Protein AF-A0A2G2WVR3-F1 (afdb_monomer)

Nearest PDB structures (foldseek):
  1tnr-assembly1_A  TM=3.325E-01  e=3.637E-01  Homo sapiens

Solvent-accessible surface area (backbone atoms only — not comparable to full-atom values): 8051 Å² total; per-residue (Å²): 127,91,58,86,45,83,46,75,37,44,56,50,82,44,77,52,61,86,68,66,66,56,95,50,53,52,30,40,41,38,37,34,33,30,78,47,23,47,42,71,78,52,97,81,64,92,65,66,93,71,49,28,70,44,37,44,38,39,37,39,35,44,68,67,90,65,95,61,81,57,65,54,73,50,76,43,85,46,72,40,82,43,76,54,68,40,86,37,80,48,75,48,78,46,54,46,69,74,52,39,66,76,66,71,52,85,84,61,74,67,56,53,42,38,38,37,37,42,33,40,56,98,46,59,23,61,30,41,27,74,44,80,40,45,72,91,110

pLDDT: mean 77.46, std 15.16, range [39.31, 92.88]

InterPro domains:
  IPR045344 C-JID domain [PF20160] (2-137)

Structure (mmCIF, N/CA/C/O backbone):
data_AF-A0A2G2WVR3-F1
#
_entry.id   AF-A0A2G2WVR3-F1
#
loop_
_atom_site.group_PDB
_atom_site.id
_atom_site.type_symbol
_atom_site.label_atom_id
_atom_site.label_alt_id
_atom_site.label_comp_id
_atom_site.label_asym_id
_atom_site.label_entity_id
_atom_site.label_seq_id
_atom_site.pdbx_PDB_ins_code
_atom_site.Cartn_x
_atom_site.Cartn_y
_atom_site.Cartn_z
_atom_site.occupancy
_atom_site.B_iso_or_equiv
_atom_site.auth_seq_id
_atom_site.auth_comp_id
_ato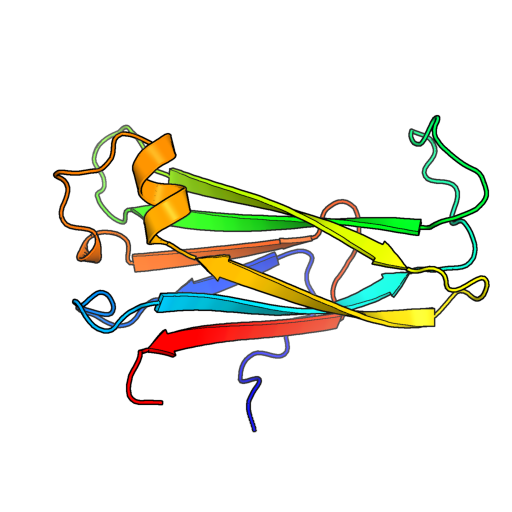m_site.auth_asym_id
_atom_site.auth_atom_id
_atom_site.pdbx_PDB_model_num
ATOM 1 N N . MET A 1 1 ? -14.410 -0.906 -9.843 1.00 39.31 1 MET A N 1
ATOM 2 C CA . MET A 1 1 ? -12.988 -0.593 -10.117 1.00 39.31 1 MET A CA 1
ATOM 3 C C . MET A 1 1 ? -12.240 -0.639 -8.789 1.00 39.31 1 MET A C 1
ATOM 5 O O . MET A 1 1 ? -12.647 0.068 -7.877 1.00 39.31 1 MET A O 1
ATOM 9 N N . TRP A 1 2 ? -11.248 -1.529 -8.649 1.00 52.91 2 TRP A N 1
ATOM 10 C CA . TRP A 1 2 ? -10.578 -1.852 -7.370 1.00 52.91 2 TRP A CA 1
ATOM 11 C C . TRP A 1 2 ? -9.649 -0.731 -6.858 1.00 52.91 2 TRP A C 1
ATOM 13 O O . TRP A 1 2 ? -9.424 -0.611 -5.660 1.00 52.91 2 TRP A O 1
ATOM 23 N N . PHE A 1 3 ? -9.182 0.159 -7.742 1.00 55.75 3 PHE A N 1
ATOM 24 C CA . PHE A 1 3 ? -8.294 1.276 -7.402 1.00 55.75 3 PHE A CA 1
ATOM 25 C C . PHE A 1 3 ? -9.038 2.611 -7.472 1.00 55.75 3 PHE A C 1
ATOM 27 O O . PHE A 1 3 ? -9.517 2.996 -8.538 1.00 55.75 3 PHE A O 1
ATOM 34 N N . LYS A 1 4 ? -9.153 3.306 -6.332 1.00 54.97 4 LYS A N 1
ATOM 35 C CA . LYS A 1 4 ? -9.921 4.560 -6.215 1.00 54.97 4 LYS A CA 1
ATOM 36 C C . LYS A 1 4 ? -9.075 5.846 -6.236 1.00 54.97 4 LYS A C 1
ATOM 38 O O . LYS A 1 4 ? -9.660 6.918 -6.310 1.00 54.97 4 LYS A O 1
ATOM 43 N N . HIS A 1 5 ? -7.737 5.772 -6.216 1.00 56.56 5 HIS A N 1
ATOM 44 C CA . HIS A 1 5 ? -6.874 6.957 -6.055 1.00 56.56 5 HIS A CA 1
ATOM 45 C C . HIS A 1 5 ? -5.737 7.021 -7.090 1.00 56.56 5 HIS A C 1
ATOM 47 O O . HIS A 1 5 ? -4.678 6.432 -6.912 1.00 56.56 5 HIS A O 1
ATOM 53 N N . GLN A 1 6 ? -5.926 7.772 -8.176 1.00 58.09 6 GLN A N 1
ATOM 54 C CA . GLN A 1 6 ? -4.867 8.027 -9.161 1.00 58.09 6 GLN A CA 1
ATOM 55 C C . GLN A 1 6 ? -4.079 9.279 -8.765 1.00 58.09 6 GLN A C 1
ATOM 57 O O . GLN A 1 6 ? -4.472 10.393 -9.097 1.00 58.09 6 GLN A O 1
ATOM 62 N N . ILE A 1 7 ? -2.983 9.092 -8.034 1.00 66.06 7 ILE A N 1
ATOM 63 C CA . ILE A 1 7 ? -2.041 10.160 -7.684 1.00 66.06 7 ILE A CA 1
ATO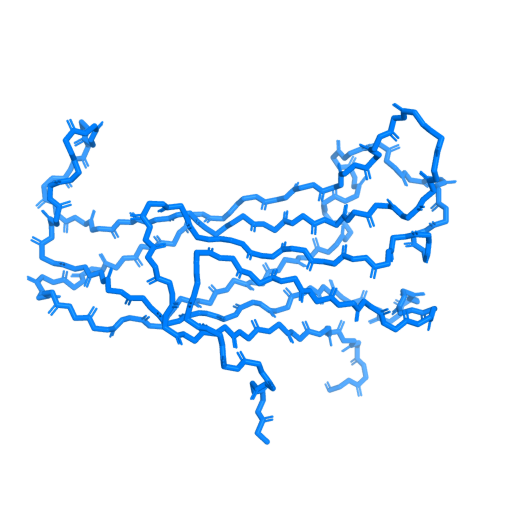M 64 C C . ILE A 1 7 ? -0.690 9.815 -8.314 1.00 66.06 7 ILE A C 1
ATOM 66 O O . ILE A 1 7 ? -0.242 8.671 -8.209 1.00 66.06 7 ILE A O 1
ATOM 70 N N . VAL A 1 8 ? -0.069 10.797 -8.972 1.00 69.44 8 VAL A N 1
ATOM 71 C CA . VAL A 1 8 ? 1.320 10.716 -9.440 1.00 69.44 8 VAL A CA 1
ATOM 72 C C . VAL A 1 8 ? 2.200 11.333 -8.359 1.00 69.44 8 VAL A C 1
ATOM 74 O O . VAL A 1 8 ? 2.341 12.550 -8.310 1.00 69.44 8 VAL A O 1
ATOM 77 N N . ASP A 1 9 ? 2.726 10.505 -7.464 1.00 78.81 9 ASP A N 1
ATOM 78 C CA . ASP A 1 9 ? 3.584 10.939 -6.358 1.00 78.81 9 ASP A CA 1
ATOM 79 C C . ASP A 1 9 ? 4.377 9.732 -5.817 1.00 78.81 9 ASP A C 1
ATOM 81 O O . ASP A 1 9 ? 4.046 8.567 -6.074 1.00 78.81 9 ASP A O 1
ATOM 85 N N . GLU A 1 10 ? 5.435 9.994 -5.058 1.00 81.94 10 GLU A N 1
ATOM 86 C CA . GLU A 1 10 ? 6.234 8.981 -4.358 1.00 81.94 10 GLU A CA 1
ATOM 87 C C . GLU A 1 10 ? 5.445 8.309 -3.227 1.00 81.94 10 GLU A C 1
ATOM 89 O O . GLU A 1 10 ? 5.804 7.218 -2.771 1.00 81.94 10 GLU A O 1
ATOM 94 N N . LYS A 1 11 ? 4.360 8.946 -2.770 1.00 88.38 11 LYS A N 1
ATOM 95 C CA . LYS A 1 11 ? 3.523 8.455 -1.680 1.00 88.38 11 LYS A CA 1
ATOM 96 C C . LYS A 1 11 ? 2.043 8.772 -1.851 1.00 88.38 11 LYS A C 1
ATOM 98 O O . LYS A 1 11 ? 1.657 9.727 -2.512 1.00 88.38 11 LYS A O 1
ATOM 103 N N . ILE A 1 12 ? 1.214 7.993 -1.171 1.00 89.56 12 ILE A N 1
ATOM 104 C CA . ILE A 1 12 ? -0.216 8.226 -1.010 1.00 89.56 12 ILE A CA 1
ATOM 105 C C . ILE A 1 12 ? -0.567 8.264 0.473 1.00 89.56 12 ILE A C 1
ATOM 107 O O . ILE A 1 12 ? -0.107 7.436 1.258 1.00 89.56 12 ILE A O 1
ATOM 111 N N . LEU A 1 13 ? -1.415 9.224 0.839 1.00 89.88 13 LEU A N 1
ATOM 112 C CA . LEU A 1 13 ? -2.060 9.295 2.143 1.00 89.88 13 LEU A CA 1
ATOM 113 C C . LEU A 1 13 ? -3.537 8.941 1.983 1.00 89.88 13 LEU A C 1
ATOM 115 O O . LEU A 1 13 ? -4.253 9.547 1.189 1.00 89.88 13 LEU A O 1
ATOM 119 N N . PHE A 1 14 ? -3.987 7.961 2.753 1.00 87.81 14 PHE A N 1
ATOM 120 C CA . PHE A 1 14 ? -5.357 7.482 2.778 1.00 87.81 14 PHE A CA 1
ATOM 121 C C . PHE A 1 14 ? -5.938 7.678 4.178 1.00 87.81 14 PHE A C 1
ATOM 123 O O . PHE A 1 14 ? -5.411 7.158 5.163 1.00 87.81 14 PHE A O 1
ATOM 130 N N . LYS A 1 15 ? -7.029 8.443 4.272 1.00 90.62 15 LYS A N 1
ATOM 131 C CA . LYS A 1 15 ? -7.761 8.606 5.529 1.00 90.62 15 LYS A CA 1
ATOM 132 C C . LYS A 1 15 ? -8.622 7.374 5.770 1.00 90.62 15 LYS A C 1
ATOM 134 O O . LYS A 1 15 ? -9.487 7.050 4.958 1.00 90.62 15 LYS A O 1
ATOM 139 N N . LEU A 1 16 ? -8.381 6.708 6.889 1.00 90.69 16 LEU A N 1
ATOM 140 C CA . LEU A 1 16 ? -9.110 5.508 7.262 1.00 90.69 16 LEU A CA 1
ATOM 141 C C . LEU A 1 16 ? -10.527 5.877 7.732 1.00 90.69 16 LEU A C 1
ATOM 143 O O . LEU A 1 16 ? -10.713 6.930 8.356 1.00 90.69 16 LEU A O 1
ATOM 147 N N . PRO A 1 17 ? -11.536 5.038 7.442 1.00 90.31 17 PRO A N 1
ATOM 148 C CA . PRO A 1 17 ? -12.865 5.189 8.020 1.00 90.31 17 PRO A CA 1
ATOM 149 C C . PRO A 1 17 ? -12.834 5.177 9.553 1.00 90.31 17 PRO A C 1
ATOM 151 O O . PRO A 1 17 ? -11.951 4.587 10.172 1.00 90.31 17 PRO A O 1
ATOM 154 N N . ILE A 1 18 ? -13.835 5.798 10.176 1.00 87.06 18 ILE A N 1
ATOM 155 C CA . ILE A 1 18 ? -14.045 5.661 11.622 1.00 87.06 18 ILE A CA 1
ATOM 156 C C . ILE A 1 18 ? -14.336 4.184 11.915 1.00 87.06 18 ILE A C 1
ATOM 158 O O . ILE A 1 18 ? -15.130 3.571 11.204 1.00 87.06 18 ILE A O 1
ATOM 162 N N . ASN A 1 19 ? -13.710 3.628 12.955 1.00 87.69 19 ASN A N 1
ATOM 163 C CA . ASN A 1 19 ? -13.857 2.222 13.354 1.00 87.69 19 ASN A CA 1
ATOM 164 C C . ASN A 1 19 ? -13.523 1.219 12.234 1.00 87.69 19 ASN A C 1
ATOM 166 O O . ASN A 1 19 ? -14.180 0.189 12.092 1.00 87.69 19 ASN A O 1
ATOM 170 N N . TRP A 1 20 ? -12.517 1.532 11.412 1.00 90.25 20 TRP A N 1
ATOM 171 C CA . TRP A 1 20 ? -12.075 0.664 10.321 1.00 90.25 20 TRP A CA 1
ATOM 172 C C . TRP A 1 20 ? -11.561 -0.697 10.812 1.00 90.25 20 TRP A C 1
ATOM 174 O O . TRP A 1 20 ? -11.673 -1.684 10.089 1.00 90.25 20 TRP A O 1
ATOM 184 N N . TYR A 1 21 ? -10.992 -0.772 12.014 1.00 89.06 21 TYR A N 1
ATOM 185 C CA . TYR A 1 21 ? -10.450 -2.005 12.563 1.00 89.06 21 TYR A CA 1
ATOM 186 C C . TYR A 1 21 ? -11.510 -2.767 13.363 1.00 89.06 21 TYR A C 1
ATOM 188 O O . TYR A 1 21 ? -12.107 -2.236 14.304 1.00 89.06 21 TYR A O 1
ATOM 196 N N . ASN A 1 22 ? -11.691 -4.037 13.005 1.00 87.94 22 ASN A N 1
ATOM 197 C CA . ASN A 1 22 ? -12.534 -5.013 13.687 1.00 87.94 22 ASN A CA 1
ATOM 198 C C . ASN A 1 22 ? -11.889 -6.412 13.609 1.00 87.94 22 ASN A C 1
ATOM 200 O O . ASN A 1 22 ? -10.834 -6.590 13.002 1.00 87.94 22 ASN A O 1
ATOM 204 N N . ASP A 1 23 ? -12.530 -7.401 14.220 1.00 86.94 23 ASP A N 1
ATOM 205 C CA . ASP A 1 23 ? -12.119 -8.811 14.254 1.00 86.94 23 ASP A CA 1
ATOM 206 C C . ASP A 1 23 ? -12.011 -9.470 12.869 1.00 86.94 23 ASP A C 1
ATOM 208 O O . ASP A 1 23 ? -11.245 -10.417 12.685 1.00 86.94 23 ASP A O 1
ATOM 212 N N . LYS A 1 24 ? -12.722 -8.935 11.878 1.00 90.25 24 LYS A N 1
ATOM 213 C CA . LYS A 1 24 ? -12.712 -9.426 10.497 1.00 90.25 24 LYS A CA 1
ATOM 214 C C . LYS A 1 24 ? -11.585 -8.827 9.666 1.00 90.25 24 LYS A C 1
ATOM 216 O O . LYS A 1 24 ? -11.314 -9.325 8.577 1.00 90.25 24 LYS A O 1
ATOM 221 N N . PHE A 1 25 ? -10.929 -7.765 10.133 1.00 90.06 25 PHE A N 1
ATOM 222 C CA . PHE A 1 25 ? -9.862 -7.109 9.386 1.00 90.06 25 PHE A CA 1
ATOM 223 C C . PHE A 1 25 ? -8.638 -8.026 9.238 1.00 90.06 25 PHE A C 1
ATOM 225 O O . PHE A 1 25 ? -8.079 -8.511 10.223 1.00 90.06 25 PHE A O 1
ATOM 232 N N . LYS A 1 26 ? -8.179 -8.243 8.000 1.00 90.44 26 LYS A N 1
ATOM 233 C CA . LYS A 1 26 ? -7.034 -9.117 7.693 1.00 90.44 26 LYS A CA 1
ATOM 234 C C . LYS A 1 26 ? -5.760 -8.338 7.373 1.00 90.44 26 LYS A C 1
ATOM 236 O O . LYS A 1 26 ? -4.670 -8.742 7.791 1.00 90.44 26 LYS A O 1
ATOM 241 N N . GLY A 1 27 ? -5.870 -7.204 6.684 1.00 91.56 27 GLY A N 1
ATOM 242 C CA . GLY A 1 27 ? -4.701 -6.412 6.315 1.00 91.56 27 GLY A CA 1
ATOM 243 C C . GLY A 1 27 ? -4.967 -5.360 5.248 1.00 91.56 27 GLY A C 1
ATOM 244 O O . GLY A 1 27 ? -6.098 -5.130 4.828 1.00 91.56 27 GLY A O 1
ATOM 245 N N . PHE A 1 28 ? -3.888 -4.727 4.800 1.00 91.69 28 PHE A N 1
ATOM 246 C CA . PHE A 1 28 ? -3.917 -3.744 3.722 1.00 91.69 28 PHE A CA 1
ATOM 247 C C . PHE A 1 28 ? -3.381 -4.356 2.430 1.00 91.69 28 PHE A C 1
ATOM 249 O O . PHE A 1 28 ? -2.311 -4.964 2.426 1.00 91.69 28 PHE A O 1
ATOM 256 N N . ALA A 1 29 ? -4.093 -4.152 1.326 1.00 92.25 29 ALA A N 1
ATOM 257 C CA . ALA A 1 29 ? -3.593 -4.411 -0.016 1.00 92.25 29 ALA A CA 1
ATOM 258 C C . ALA A 1 29 ? -3.144 -3.089 -0.646 1.00 92.25 29 ALA A C 1
ATOM 260 O O . ALA A 1 29 ? -3.931 -2.149 -0.758 1.00 92.25 29 ALA A O 1
ATOM 261 N N . ILE A 1 30 ? -1.880 -3.022 -1.054 1.00 91.94 30 ILE A N 1
ATOM 262 C CA . ILE A 1 30 ? -1.276 -1.874 -1.726 1.00 91.94 30 ILE A CA 1
ATOM 263 C C . ILE A 1 30 ? -0.933 -2.279 -3.153 1.00 91.94 30 ILE A C 1
ATOM 265 O O . ILE A 1 30 ? -0.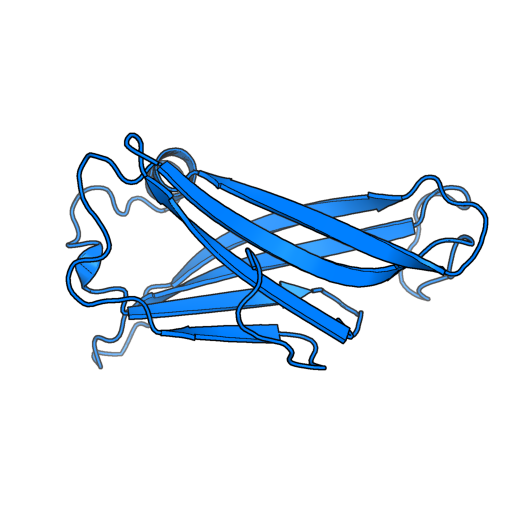336 -3.327 -3.391 1.00 91.94 30 ILE A O 1
ATOM 269 N N . CYS A 1 31 ? -1.252 -1.409 -4.100 1.00 90.75 31 CYS A N 1
ATOM 270 C CA . CYS A 1 31 ? -0.833 -1.514 -5.485 1.00 90.75 31 CYS A CA 1
ATOM 271 C C . CYS A 1 31 ? -0.245 -0.180 -5.937 1.00 90.75 31 CYS A C 1
ATOM 273 O O . CYS A 1 31 ? -0.788 0.878 -5.618 1.00 90.75 31 CYS A O 1
ATOM 275 N N . CYS A 1 32 ? 0.822 -0.209 -6.724 1.00 90.19 32 CYS A N 1
ATOM 276 C CA . CYS A 1 32 ? 1.305 0.977 -7.414 1.00 90.19 32 CYS A CA 1
ATOM 277 C C . CYS A 1 32 ? 1.901 0.643 -8.777 1.00 90.19 32 CYS A C 1
ATOM 279 O O . CYS A 1 32 ? 2.339 -0.477 -9.025 1.00 90.19 32 CYS A O 1
ATOM 281 N N . VAL A 1 33 ? 1.889 1.623 -9.678 1.00 88.88 33 VAL A N 1
ATOM 282 C CA . VAL A 1 33 ? 2.482 1.494 -11.013 1.00 88.88 33 VAL A CA 1
ATOM 283 C C . VAL A 1 33 ? 3.713 2.378 -11.081 1.00 88.88 33 VAL A C 1
ATOM 285 O O . VAL A 1 33 ? 3.598 3.597 -10.962 1.00 88.88 33 VAL A O 1
ATOM 288 N N . THR A 1 34 ? 4.883 1.784 -11.287 1.00 87.75 34 THR A N 1
ATOM 289 C CA . THR A 1 34 ? 6.155 2.512 -11.361 1.00 87.75 34 THR A CA 1
ATOM 290 C C . THR A 1 34 ? 7.052 1.965 -12.471 1.00 87.75 34 THR A C 1
ATOM 292 O O . THR A 1 34 ? 6.782 0.902 -13.028 1.00 87.75 34 THR A O 1
ATOM 295 N N . LEU A 1 35 ? 8.094 2.709 -12.830 1.00 84.75 35 LEU A N 1
ATOM 296 C CA . LEU A 1 35 ? 9.084 2.272 -13.809 1.00 84.75 35 LEU A CA 1
ATOM 297 C C . LEU A 1 35 ? 10.145 1.416 -13.117 1.00 84.75 35 LEU A C 1
ATOM 299 O O . LEU A 1 35 ? 10.776 1.859 -12.159 1.00 84.75 35 LEU A O 1
ATOM 303 N N . MET A 1 36 ? 10.338 0.197 -13.616 1.00 81.69 36 MET A N 1
ATOM 304 C CA . MET A 1 36 ? 11.374 -0.737 -13.167 1.00 81.69 36 MET A CA 1
ATOM 305 C C . MET A 1 36 ? 11.890 -1.561 -14.358 1.00 81.69 36 MET A C 1
ATOM 307 O O . MET A 1 36 ? 11.233 -1.639 -15.399 1.00 81.69 36 MET A O 1
ATOM 311 N N . GLY A 1 37 ? 13.026 -2.234 -14.190 1.00 73.00 37 GLY A N 1
ATOM 312 C CA . GLY A 1 37 ? 13.611 -3.132 -15.185 1.00 73.00 37 GLY A CA 1
ATOM 313 C C . GLY A 1 37 ? 14.744 -2.484 -15.982 1.00 73.00 37 GLY A C 1
ATOM 314 O O . GLY A 1 37 ? 14.874 -1.268 -16.019 1.00 73.00 37 GLY A O 1
ATOM 315 N N . ALA A 1 38 ? 15.532 -3.318 -16.666 1.00 65.12 38 ALA A N 1
ATOM 316 C CA . ALA A 1 38 ? 16.797 -2.978 -17.342 1.00 65.12 38 ALA A CA 1
ATOM 317 C C . ALA A 1 38 ? 18.025 -2.743 -16.445 1.00 65.12 38 ALA A C 1
ATOM 319 O O . ALA A 1 38 ? 19.053 -2.307 -16.960 1.00 65.12 38 ALA A O 1
ATOM 320 N N . GLY A 1 39 ? 17.976 -3.107 -15.160 1.00 57.97 39 GLY A N 1
ATOM 321 C CA . GLY A 1 39 ? 19.159 -3.005 -14.305 1.00 57.97 39 GLY A CA 1
ATOM 322 C C . GLY A 1 39 ? 19.533 -1.545 -14.096 1.00 57.97 39 GLY A C 1
ATOM 323 O O . GLY A 1 39 ? 20.702 -1.194 -14.242 1.00 57.97 39 GLY A O 1
ATOM 324 N N . VAL A 1 40 ? 18.534 -0.680 -13.875 1.00 50.97 40 VAL A N 1
ATOM 325 C CA . VAL A 1 40 ? 18.747 0.759 -13.720 1.00 50.97 40 VAL A CA 1
ATOM 326 C C . VAL A 1 40 ? 19.698 0.956 -12.553 1.00 50.97 40 VAL A C 1
ATOM 328 O O . VAL A 1 40 ? 19.309 0.855 -11.391 1.00 50.97 40 VAL A O 1
ATOM 331 N N . CYS A 1 41 ? 20.958 1.223 -12.895 1.00 48.19 41 CYS A N 1
ATOM 332 C CA . CYS A 1 41 ? 22.039 1.534 -11.985 1.00 48.19 41 CYS A CA 1
ATOM 333 C C . CYS A 1 41 ? 21.600 2.665 -11.056 1.00 48.19 41 CYS A C 1
ATOM 335 O O . CYS A 1 41 ? 21.734 3.845 -11.386 1.00 48.19 41 CYS A O 1
ATOM 337 N N . ARG A 1 42 ? 21.079 2.325 -9.878 1.00 52.94 42 ARG A N 1
ATOM 338 C CA . ARG A 1 42 ? 21.101 3.266 -8.771 1.00 52.94 42 ARG A CA 1
ATOM 339 C C . ARG A 1 42 ? 22.555 3.372 -8.337 1.00 52.94 42 ARG A C 1
ATOM 341 O O . ARG A 1 42 ? 23.217 2.355 -8.145 1.00 52.94 42 ARG A O 1
ATOM 348 N N . ALA A 1 43 ? 23.060 4.597 -8.235 1.00 50.88 43 ALA A N 1
ATOM 349 C CA . ALA A 1 43 ? 24.466 4.863 -7.928 1.00 50.88 43 ALA A CA 1
ATOM 350 C C . ALA A 1 43 ? 24.919 4.283 -6.567 1.00 50.88 43 ALA A C 1
ATOM 352 O O . ALA A 1 43 ? 26.114 4.200 -6.307 1.00 50.88 43 ALA A O 1
ATOM 353 N N . ASP A 1 44 ? 23.975 3.869 -5.717 1.00 53.81 44 ASP A N 1
ATOM 354 C CA . ASP A 1 44 ? 24.172 3.261 -4.400 1.00 53.81 44 ASP A CA 1
ATOM 355 C C . ASP A 1 44 ? 23.996 1.725 -4.373 1.00 53.81 44 ASP A C 1
ATOM 357 O O . ASP A 1 44 ? 24.304 1.085 -3.364 1.00 53.81 44 ASP A O 1
ATOM 361 N N . ALA A 1 45 ? 23.525 1.100 -5.458 1.00 51.66 45 ALA A N 1
ATOM 362 C CA . ALA A 1 45 ? 23.193 -0.321 -5.477 1.00 51.66 45 ALA A CA 1
ATOM 363 C C . ALA A 1 45 ? 24.428 -1.179 -5.785 1.00 51.66 45 ALA A C 1
ATOM 365 O O . ALA A 1 45 ? 24.651 -1.634 -6.903 1.00 51.66 45 ALA A O 1
ATOM 366 N N . MET A 1 46 ? 25.212 -1.467 -4.748 1.00 43.69 46 MET A N 1
ATOM 367 C CA . MET A 1 46 ? 26.363 -2.379 -4.790 1.00 43.69 46 MET A CA 1
ATOM 368 C C . MET A 1 46 ? 25.977 -3.871 -4.972 1.00 43.69 46 MET A C 1
ATOM 370 O O . MET A 1 46 ? 26.749 -4.756 -4.609 1.00 43.69 46 MET A O 1
ATOM 374 N N . LEU A 1 47 ? 24.780 -4.193 -5.486 1.00 46.84 47 LEU A N 1
ATOM 375 C CA . LEU A 1 47 ? 24.259 -5.563 -5.537 1.00 46.84 47 LEU A CA 1
ATOM 376 C C . LEU A 1 47 ? 23.536 -5.899 -6.852 1.00 46.84 47 LEU A C 1
ATOM 378 O O . LEU A 1 47 ? 22.429 -5.439 -7.107 1.00 46.84 47 LEU A O 1
ATOM 382 N N . SER A 1 48 ? 24.154 -6.840 -7.583 1.00 47.53 48 SER A N 1
ATOM 383 C CA . SER A 1 48 ? 23.625 -7.687 -8.664 1.00 47.53 48 SER A CA 1
ATOM 384 C C . SER A 1 48 ? 23.071 -6.953 -9.892 1.00 47.53 48 SER A C 1
ATOM 386 O O . SER A 1 48 ? 21.882 -6.656 -9.960 1.00 47.53 48 SER A O 1
ATOM 388 N N . GLU A 1 49 ? 23.902 -6.860 -10.934 1.00 52.97 49 GLU A N 1
ATOM 389 C CA . GLU A 1 49 ? 23.652 -6.392 -12.318 1.00 52.97 49 GLU A CA 1
ATOM 390 C C . GLU A 1 49 ? 22.446 -7.033 -13.059 1.00 52.97 49 GLU A C 1
ATOM 392 O O . GLU A 1 49 ? 22.292 -6.878 -14.268 1.00 52.97 49 GLU A O 1
ATOM 397 N N . LYS A 1 50 ? 21.597 -7.814 -12.380 1.00 58.06 50 LYS A N 1
ATOM 398 C CA . LYS A 1 50 ? 20.630 -8.734 -12.993 1.00 58.06 50 LYS A CA 1
ATOM 399 C C . LYS A 1 50 ? 19.159 -8.468 -12.650 1.00 58.06 50 LYS A C 1
ATOM 401 O O . LYS A 1 50 ? 18.309 -8.943 -13.400 1.00 58.06 50 LYS A O 1
ATOM 406 N N . TYR A 1 51 ? 18.848 -7.751 -11.563 1.00 67.06 51 TYR A N 1
ATOM 407 C CA . TYR A 1 51 ? 17.468 -7.575 -11.080 1.00 67.06 51 TYR A CA 1
ATOM 408 C C . TYR A 1 51 ? 17.238 -6.201 -10.452 1.00 67.06 51 TYR A C 1
ATOM 410 O O . TYR A 1 51 ? 17.909 -5.849 -9.484 1.00 67.06 51 TYR A O 1
ATOM 418 N N . ASP A 1 52 ? 16.225 -5.483 -10.937 1.00 79.00 52 ASP A N 1
ATOM 419 C CA . ASP A 1 52 ? 15.786 -4.236 -10.313 1.00 79.00 52 ASP A CA 1
ATOM 420 C C . ASP A 1 52 ? 14.827 -4.517 -9.167 1.00 79.00 52 ASP A C 1
ATOM 422 O O . ASP A 1 52 ? 13.927 -5.359 -9.265 1.00 79.00 52 ASP A O 1
ATOM 426 N N . TYR A 1 53 ? 15.001 -3.779 -8.078 1.00 83.81 53 TYR A N 1
ATOM 427 C CA . TYR A 1 53 ? 14.090 -3.805 -6.949 1.00 83.81 53 TYR A CA 1
ATOM 428 C C . TYR A 1 53 ? 13.886 -2.413 -6.367 1.00 83.81 53 TYR A C 1
ATOM 430 O O . TYR A 1 53 ? 14.694 -1.502 -6.527 1.00 83.81 53 TYR A O 1
ATOM 438 N N . THR A 1 54 ? 12.790 -2.276 -5.641 1.00 86.69 54 THR A N 1
ATOM 439 C CA . THR A 1 54 ? 12.458 -1.107 -4.841 1.00 86.69 54 THR A CA 1
ATOM 440 C C . THR A 1 54 ? 11.761 -1.559 -3.559 1.00 86.69 54 THR A C 1
ATOM 442 O O . THR A 1 54 ? 11.541 -2.754 -3.335 1.00 86.69 54 THR A O 1
ATOM 445 N N . PHE A 1 55 ? 11.451 -0.610 -2.688 1.00 89.94 55 PHE A N 1
ATOM 446 C CA . PHE A 1 55 ? 10.791 -0.864 -1.420 1.00 89.94 55 PHE A CA 1
ATOM 447 C C . PHE A 1 55 ? 9.463 -0.130 -1.381 1.00 89.94 55 PHE A C 1
ATOM 449 O O . PHE A 1 55 ? 9.408 1.068 -1.654 1.00 89.94 55 PHE A O 1
ATOM 456 N N . ILE A 1 56 ? 8.406 -0.854 -1.027 1.00 92.00 56 ILE A N 1
ATOM 457 C CA . ILE A 1 56 ? 7.128 -0.272 -0.632 1.00 92.00 56 ILE A CA 1
ATOM 458 C C . ILE A 1 56 ? 7.140 -0.169 0.886 1.00 92.00 56 ILE A C 1
ATOM 460 O O . ILE A 1 56 ? 7.274 -1.183 1.574 1.00 92.00 56 ILE A O 1
ATOM 464 N N . LYS A 1 57 ? 6.980 1.044 1.406 1.00 92.62 57 LYS A N 1
ATOM 465 C CA . LYS A 1 57 ? 6.868 1.304 2.839 1.00 92.62 57 LYS A CA 1
ATOM 466 C C . LYS A 1 57 ? 5.436 1.696 3.166 1.00 92.62 57 LYS A C 1
ATOM 468 O O . LYS A 1 57 ? 4.887 2.602 2.552 1.00 92.62 57 LYS A O 1
ATOM 473 N N . ALA A 1 58 ? 4.840 1.020 4.137 1.00 92.25 58 ALA A N 1
ATOM 474 C CA . ALA A 1 58 ? 3.532 1.349 4.674 1.00 92.25 58 ALA A CA 1
ATOM 475 C C . ALA A 1 58 ? 3.668 1.844 6.105 1.00 92.25 58 ALA A C 1
ATOM 477 O O . ALA A 1 58 ? 4.419 1.271 6.899 1.00 92.25 58 ALA A O 1
ATOM 478 N N . LYS A 1 59 ? 2.924 2.893 6.437 1.00 91.56 59 LYS A N 1
ATOM 479 C CA . LYS A 1 59 ? 2.862 3.458 7.777 1.00 91.56 59 LYS A CA 1
ATOM 480 C C . LYS A 1 59 ? 1.422 3.689 8.175 1.00 91.56 59 LYS A C 1
ATOM 482 O O . LYS A 1 59 ? 0.616 4.194 7.401 1.00 91.56 59 LYS A O 1
ATOM 487 N N . LEU A 1 60 ? 1.133 3.378 9.421 1.00 89.44 60 LEU A N 1
ATOM 488 C CA . LEU A 1 60 ? -0.127 3.665 10.062 1.00 89.44 60 LEU A CA 1
ATOM 489 C C . LEU A 1 60 ? 0.138 4.738 11.122 1.00 89.44 60 LEU A C 1
ATOM 491 O O . LEU A 1 60 ? 0.931 4.518 12.039 1.00 89.44 60 LEU A O 1
ATOM 495 N N . LEU A 1 61 ? -0.480 5.909 10.963 1.00 87.94 61 LEU A N 1
ATOM 496 C CA . LEU A 1 61 ? -0.234 7.089 11.791 1.00 87.94 61 LEU A CA 1
ATOM 497 C C . LEU A 1 61 ? -1.395 7.327 12.762 1.00 87.94 61 LEU A C 1
ATOM 499 O O . LEU A 1 61 ? -2.566 7.366 12.369 1.00 87.94 61 LEU A O 1
ATOM 503 N N . CYS A 1 62 ? -1.055 7.483 14.040 1.00 84.19 62 CYS A N 1
ATOM 504 C CA . CYS A 1 62 ? -2.002 7.843 15.089 1.00 84.19 62 CYS A CA 1
ATOM 505 C C . CYS A 1 62 ? -2.357 9.335 15.007 1.00 84.19 62 CYS A C 1
ATOM 507 O O . CYS A 1 62 ? -1.469 10.170 14.842 1.00 84.19 62 CYS A O 1
ATOM 509 N N . SER A 1 63 ? -3.642 9.676 15.145 1.00 71.25 63 SER A N 1
ATOM 510 C CA . SER A 1 63 ? -4.102 11.077 15.154 1.00 71.25 63 SER A CA 1
ATOM 511 C C . SER A 1 63 ? -3.960 11.796 16.499 1.00 71.25 63 SER A C 1
ATOM 513 O O . SER A 1 63 ? -4.217 12.997 16.557 1.00 71.25 63 SER A O 1
ATOM 515 N N . ASP A 1 64 ? -3.578 11.109 17.579 1.00 67.56 64 ASP A N 1
ATOM 516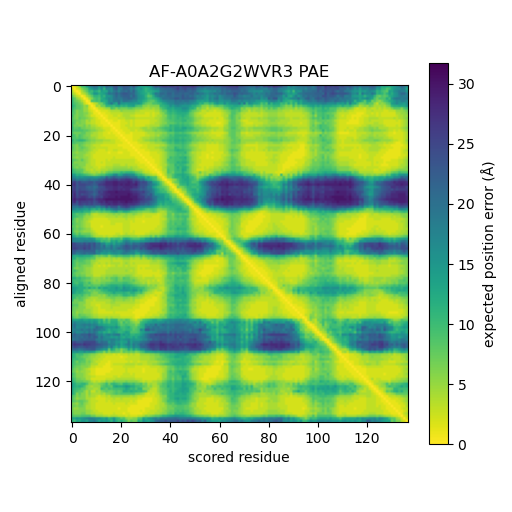 C CA . ASP A 1 64 ? -3.506 11.736 18.904 1.00 67.56 64 ASP A CA 1
ATOM 517 C C . ASP A 1 64 ? -2.375 12.788 18.960 1.00 67.56 64 ASP A C 1
ATOM 519 O O . ASP A 1 64 ? -1.197 12.486 18.778 1.00 67.56 64 ASP A O 1
ATOM 523 N N . HIS A 1 65 ? -2.738 14.040 19.264 1.00 54.25 65 HIS A N 1
ATOM 524 C CA . HIS A 1 65 ? -1.866 15.227 19.314 1.00 54.25 65 HIS A CA 1
ATOM 525 C C . HIS A 1 65 ? -0.836 15.256 20.469 1.00 54.25 65 HIS A C 1
ATOM 527 O O . HIS A 1 65 ? -0.311 16.315 20.820 1.00 54.25 65 HIS A O 1
ATOM 533 N N . LEU A 1 66 ? -0.524 14.123 21.097 1.00 53.91 66 LEU A N 1
ATOM 534 C CA . LEU A 1 66 ? 0.308 14.075 22.299 1.00 53.91 66 LEU A CA 1
ATOM 535 C C . LEU A 1 66 ? 1.719 13.579 21.988 1.00 53.91 66 LEU A C 1
ATOM 537 O O . LEU A 1 66 ? 2.009 12.413 22.200 1.00 53.91 66 LEU A O 1
ATOM 541 N N . LYS A 1 67 ? 2.566 14.513 21.530 1.00 52.19 67 LYS A N 1
ATOM 542 C CA . LYS A 1 67 ? 4.050 14.584 21.564 1.00 52.19 67 LYS A CA 1
ATOM 543 C C . LYS A 1 67 ? 4.908 13.401 21.066 1.00 52.19 67 LYS A C 1
ATOM 545 O O . LYS A 1 67 ? 6.016 13.674 20.625 1.00 52.19 67 LYS A O 1
ATOM 550 N N . ASP A 1 68 ? 4.401 12.175 21.013 1.00 56.44 68 ASP A N 1
ATOM 551 C CA . ASP A 1 68 ? 5.040 10.997 20.430 1.00 56.44 68 ASP A CA 1
ATOM 552 C C . ASP A 1 68 ? 4.108 10.406 19.366 1.00 56.44 68 ASP A C 1
ATOM 554 O O . ASP A 1 68 ? 3.144 9.696 19.668 1.00 56.44 68 ASP A O 1
ATOM 558 N N . LEU A 1 69 ? 4.386 10.716 18.097 1.00 61.38 69 LEU A N 1
ATOM 559 C CA . LEU A 1 69 ? 3.718 10.100 16.950 1.00 61.38 69 LEU A CA 1
ATOM 560 C C . LEU A 1 69 ? 3.983 8.591 16.980 1.00 61.38 69 LEU A C 1
ATOM 562 O O . LEU A 1 69 ? 5.021 8.116 16.523 1.00 61.38 69 LEU A O 1
ATOM 566 N N . ARG A 1 70 ? 3.034 7.825 17.524 1.00 74.50 70 ARG A N 1
ATOM 567 C CA . ARG A 1 70 ? 3.053 6.367 17.407 1.00 74.50 70 ARG A CA 1
ATOM 568 C C . ARG A 1 70 ? 2.793 6.016 15.949 1.00 74.50 70 ARG A C 1
ATOM 570 O O . ARG A 1 70 ? 1.724 6.312 15.413 1.00 74.50 70 ARG A O 1
ATOM 577 N N . VAL A 1 71 ? 3.794 5.411 15.320 1.00 82.12 71 VAL A N 1
ATOM 578 C CA . VAL A 1 71 ? 3.750 4.965 13.930 1.00 82.12 71 VAL A CA 1
ATOM 579 C C . VAL A 1 71 ? 4.011 3.469 13.909 1.00 82.12 71 VAL A C 1
ATOM 581 O O . VAL A 1 71 ? 5.026 3.007 14.426 1.00 82.12 71 VAL A O 1
ATOM 584 N N . ILE A 1 72 ? 3.098 2.716 13.302 1.00 85.81 72 ILE A N 1
ATOM 585 C CA . ILE A 1 72 ? 3.350 1.315 12.958 1.00 85.81 72 ILE A CA 1
ATOM 586 C C . ILE A 1 72 ? 3.825 1.308 11.515 1.00 85.81 72 ILE A C 1
ATOM 588 O O . ILE A 1 72 ? 3.118 1.802 10.638 1.00 85.81 72 ILE A O 1
ATOM 592 N N . GLU A 1 73 ? 5.011 0.764 11.264 1.00 88.31 73 GLU A N 1
ATOM 593 C CA . GLU A 1 73 ? 5.581 0.713 9.923 1.00 88.31 73 GLU A CA 1
ATOM 594 C C . GLU A 1 73 ? 5.944 -0.701 9.484 1.00 88.31 73 GLU A C 1
ATOM 596 O O . GLU A 1 73 ? 6.338 -1.556 10.279 1.00 88.31 73 GLU A O 1
ATOM 601 N N . LYS A 1 74 ? 5.811 -0.936 8.180 1.00 89.44 74 LYS A N 1
ATOM 602 C CA . LYS A 1 74 ? 6.252 -2.159 7.523 1.00 89.44 74 LYS A CA 1
ATOM 603 C C . LYS A 1 74 ? 6.847 -1.818 6.169 1.00 89.44 74 LYS A C 1
ATOM 605 O O . LYS A 1 74 ? 6.286 -1.022 5.423 1.00 89.44 74 LYS A O 1
ATOM 610 N N . GLU A 1 75 ? 7.967 -2.447 5.849 1.00 90.31 75 GLU A N 1
ATOM 611 C CA . GLU A 1 75 ? 8.622 -2.309 4.555 1.00 90.31 75 GLU A CA 1
ATOM 612 C C . GLU A 1 75 ? 8.642 -3.652 3.822 1.00 90.31 75 GLU A C 1
ATOM 614 O O . GLU A 1 75 ? 8.868 -4.708 4.421 1.00 90.31 75 GLU A O 1
ATOM 619 N N . CYS A 1 76 ? 8.377 -3.605 2.519 1.00 89.62 76 CYS A N 1
ATOM 620 C CA . CYS A 1 76 ? 8.352 -4.750 1.624 1.00 89.62 76 CYS A CA 1
ATOM 621 C C . CYS A 1 76 ? 9.286 -4.498 0.440 1.00 89.62 76 CYS A C 1
ATOM 623 O O . CYS A 1 76 ? 9.147 -3.498 -0.263 1.00 89.62 76 CYS A O 1
ATOM 625 N N . LYS A 1 77 ? 10.201 -5.433 0.176 1.00 89.81 77 LYS A N 1
ATOM 626 C CA . LYS A 1 77 ? 11.029 -5.426 -1.034 1.00 89.81 77 LYS A CA 1
ATOM 627 C C . LYS A 1 77 ? 10.223 -5.993 -2.202 1.00 89.81 77 LYS A C 1
ATOM 629 O O . LYS A 1 77 ? 9.756 -7.127 -2.128 1.00 89.81 77 LYS A O 1
ATOM 634 N N . VAL A 1 78 ? 10.094 -5.228 -3.280 1.00 88.75 78 VAL A N 1
ATOM 635 C CA . VAL A 1 78 ? 9.465 -5.658 -4.536 1.00 88.75 78 VAL A CA 1
ATOM 636 C C . VAL A 1 78 ? 10.499 -5.600 -5.650 1.00 88.75 78 VAL A C 1
ATOM 638 O O . VAL A 1 78 ? 11.287 -4.663 -5.716 1.00 88.75 78 VAL A O 1
ATOM 641 N N . GLY A 1 79 ? 10.539 -6.619 -6.502 1.00 86.00 79 GLY A N 1
ATOM 642 C CA . GLY A 1 79 ? 11.541 -6.721 -7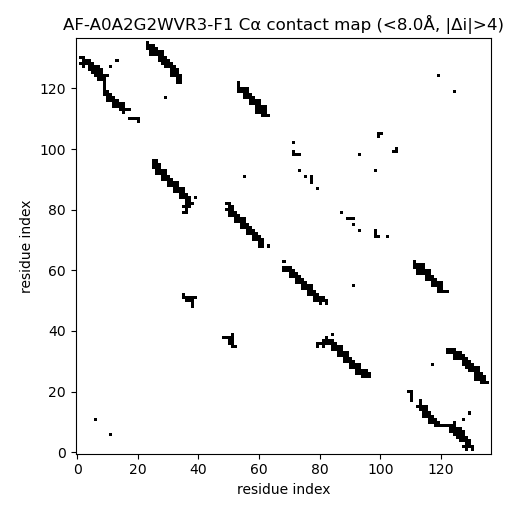.557 1.00 86.00 79 GLY A CA 1
ATOM 643 C C . GLY A 1 79 ? 10.963 -7.247 -8.855 1.00 86.00 79 GLY A C 1
ATOM 644 O O . GLY A 1 79 ? 9.907 -7.877 -8.870 1.00 86.00 79 GLY A O 1
ATOM 645 N N . THR A 1 80 ? 11.674 -6.987 -9.946 1.00 82.25 80 THR A N 1
ATOM 646 C CA . THR A 1 80 ? 11.337 -7.479 -11.277 1.00 82.25 80 THR A CA 1
ATOM 647 C C . THR A 1 80 ? 12.519 -8.207 -11.904 1.00 82.25 80 THR A C 1
ATOM 649 O O . THR A 1 80 ? 13.676 -7.811 -11.766 1.00 82.25 80 THR A O 1
ATOM 652 N N . ALA A 1 81 ? 12.207 -9.282 -12.629 1.00 80.56 81 ALA A N 1
ATOM 653 C CA . ALA A 1 81 ? 13.148 -9.978 -13.503 1.00 80.56 81 ALA A CA 1
ATOM 654 C C . ALA A 1 81 ? 13.202 -9.390 -14.920 1.00 80.56 81 ALA A C 1
ATOM 656 O O . ALA A 1 81 ? 13.906 -9.919 -15.782 1.00 80.56 81 ALA A O 1
ATOM 657 N N . SER A 1 82 ? 12.454 -8.310 -15.170 1.00 76.94 82 SER A N 1
ATOM 658 C CA . SER A 1 82 ? 12.419 -7.658 -16.470 1.00 76.94 82 SER A CA 1
ATOM 659 C C . SER A 1 82 ? 13.789 -7.101 -16.842 1.00 76.94 82 SER A C 1
ATOM 661 O O . SER A 1 82 ? 14.344 -6.232 -16.169 1.00 76.94 82 SER A O 1
ATOM 663 N N . ARG A 1 83 ? 14.300 -7.561 -17.984 1.00 73.25 83 ARG A N 1
ATOM 664 C CA . ARG A 1 83 ? 15.509 -7.012 -18.612 1.00 73.25 83 ARG A CA 1
ATOM 665 C C . ARG A 1 83 ? 15.231 -5.757 -19.437 1.00 73.25 83 ARG A C 1
ATOM 667 O O . ARG A 1 83 ? 16.162 -5.152 -19.951 1.00 73.25 83 ARG A O 1
ATOM 674 N N . THR A 1 84 ? 13.965 -5.379 -19.575 1.00 76.31 84 THR A N 1
ATOM 675 C CA . THR A 1 84 ? 13.530 -4.181 -20.292 1.00 76.31 84 THR A CA 1
ATOM 676 C C . THR A 1 84 ? 12.976 -3.159 -19.312 1.00 76.31 84 THR A C 1
ATOM 678 O O . THR A 1 84 ? 12.206 -3.517 -18.417 1.00 76.31 84 THR A O 1
ATOM 681 N N . TYR A 1 85 ? 13.337 -1.895 -19.508 1.00 81.25 85 TYR A N 1
ATOM 682 C CA . TYR A 1 85 ? 12.802 -0.781 -18.736 1.00 81.25 85 TYR A CA 1
ATOM 683 C C . TYR A 1 85 ? 11.342 -0.565 -19.122 1.00 81.25 85 TYR A C 1
ATOM 685 O O . TYR A 1 85 ? 11.030 -0.394 -20.303 1.00 81.25 85 TYR A O 1
ATOM 69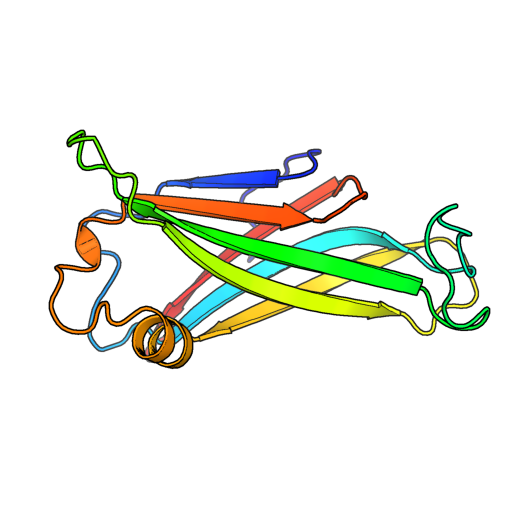3 N N . GLY A 1 86 ? 10.439 -0.600 -18.147 1.00 83.62 86 GLY A N 1
ATOM 694 C CA . GLY A 1 86 ? 9.019 -0.464 -18.432 1.00 83.62 86 GLY A CA 1
ATOM 695 C C . GLY A 1 86 ? 8.150 -0.276 -17.201 1.00 83.62 86 GLY A C 1
ATOM 696 O O . GLY A 1 86 ? 8.602 -0.329 -16.056 1.00 83.62 86 GLY A O 1
ATOM 697 N N . TRP A 1 87 ? 6.865 -0.042 -17.457 1.00 85.88 87 TRP A N 1
ATOM 698 C CA . TRP A 1 87 ? 5.864 0.082 -16.406 1.00 85.88 87 TRP A CA 1
ATOM 699 C C . TRP A 1 87 ? 5.610 -1.274 -15.761 1.00 85.88 87 TRP A C 1
ATOM 701 O O . TRP A 1 87 ? 5.191 -2.223 -16.422 1.00 85.88 87 TRP A O 1
ATOM 711 N N . CYS A 1 88 ? 5.836 -1.338 -14.458 1.00 86.88 88 CYS A N 1
ATOM 712 C CA . CYS A 1 88 ? 5.582 -2.500 -13.631 1.00 86.88 88 CYS A CA 1
ATOM 713 C C . CYS A 1 88 ? 4.486 -2.173 -12.615 1.00 86.88 88 CYS A C 1
ATOM 715 O O . CYS A 1 88 ? 4.460 -1.088 -12.030 1.00 86.88 88 CYS A O 1
ATOM 717 N N . VAL A 1 89 ? 3.592 -3.137 -12.400 1.00 89.44 89 VAL A N 1
ATOM 718 C CA . VAL A 1 89 ? 2.623 -3.102 -11.305 1.00 89.44 89 VAL A CA 1
ATOM 719 C C . VAL A 1 89 ? 3.266 -3.784 -10.104 1.00 89.44 89 VAL A C 1
ATOM 721 O O . VAL A 1 89 ? 3.564 -4.976 -10.151 1.00 89.44 89 VAL A O 1
ATOM 724 N N . CYS A 1 90 ? 3.488 -3.032 -9.034 1.00 89.81 90 CYS A N 1
ATOM 725 C CA . CYS A 1 90 ? 3.943 -3.562 -7.760 1.00 89.81 90 CYS A CA 1
ATOM 726 C C . CYS A 1 90 ? 2.732 -3.783 -6.857 1.00 89.81 90 CYS A C 1
ATOM 728 O O . CYS A 1 90 ? 1.919 -2.877 -6.679 1.00 89.81 90 CYS A O 1
ATOM 730 N N . PHE A 1 91 ? 2.635 -4.967 -6.259 1.00 91.56 91 PHE A N 1
ATOM 731 C CA . PHE A 1 91 ? 1.581 -5.314 -5.313 1.00 91.56 91 PHE A CA 1
ATOM 732 C C . 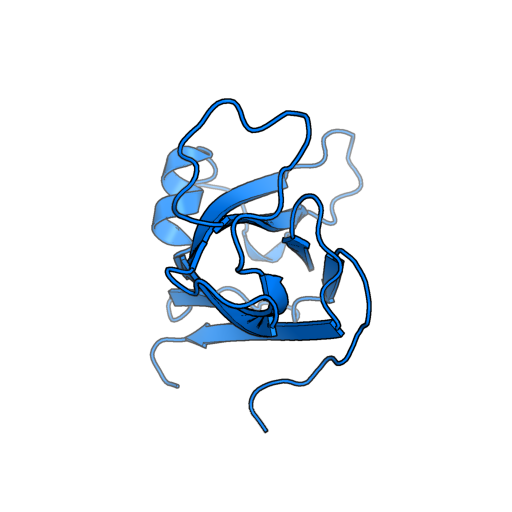PHE A 1 91 ? 2.199 -5.794 -4.001 1.00 91.56 91 PHE A C 1
ATOM 734 O O . PHE A 1 91 ? 3.143 -6.585 -4.011 1.00 91.56 91 PHE A O 1
ATOM 741 N N . ALA A 1 92 ? 1.661 -5.328 -2.879 1.00 92.19 92 ALA A N 1
ATOM 742 C CA . ALA A 1 92 ? 2.060 -5.758 -1.548 1.00 92.19 92 ALA A CA 1
ATOM 743 C C . ALA A 1 92 ? 0.826 -5.957 -0.667 1.00 92.19 92 ALA A C 1
ATOM 745 O O . ALA A 1 92 ? -0.036 -5.084 -0.578 1.00 92.19 92 ALA A O 1
ATOM 746 N N . TYR A 1 93 ? 0.767 -7.098 0.013 1.00 92.44 93 TYR A N 1
ATOM 747 C CA . TYR A 1 93 ? -0.217 -7.367 1.053 1.00 92.44 93 TYR A CA 1
ATOM 748 C C . TYR A 1 93 ? 0.460 -7.296 2.421 1.00 92.44 93 TYR A C 1
ATOM 750 O O . TYR A 1 93 ? 1.477 -7.952 2.651 1.00 92.44 93 TYR A O 1
ATOM 758 N N . ILE A 1 94 ? -0.104 -6.494 3.321 1.00 89.81 94 ILE A N 1
ATOM 759 C CA . ILE A 1 94 ? 0.442 -6.244 4.652 1.00 89.81 94 ILE A CA 1
ATOM 760 C C . ILE A 1 94 ? -0.553 -6.747 5.701 1.00 89.81 94 ILE A C 1
ATOM 762 O O . ILE A 1 94 ? -1.528 -6.051 6.002 1.00 89.81 94 ILE A O 1
ATOM 766 N N . PRO A 1 95 ? -0.310 -7.935 6.286 1.00 88.12 95 PRO A N 1
ATOM 767 C CA . PRO A 1 95 ? -1.101 -8.420 7.403 1.00 88.12 95 PRO A CA 1
ATOM 768 C C . PRO A 1 95 ? -0.822 -7.580 8.655 1.00 88.12 95 PRO A C 1
ATOM 770 O O . PRO A 1 95 ? 0.331 -7.331 9.032 1.00 88.12 95 PRO A O 1
ATOM 773 N N . LEU A 1 96 ? -1.885 -7.129 9.321 1.00 76.38 96 LEU A N 1
ATOM 774 C CA . LEU A 1 96 ? -1.748 -6.232 10.471 1.00 76.38 96 LEU A CA 1
ATOM 775 C C . LEU A 1 96 ? -1.357 -6.978 11.746 1.00 76.38 96 LEU A C 1
ATOM 777 O O . LEU A 1 96 ? -0.485 -6.510 12.471 1.00 76.38 96 LEU A O 1
ATOM 781 N N . TYR A 1 97 ? -1.909 -8.171 11.981 1.00 67.31 97 TYR A N 1
ATOM 782 C CA . TYR A 1 97 ? -1.603 -8.974 13.172 1.00 67.31 97 TYR A CA 1
ATOM 783 C C . TYR A 1 97 ? -0.109 -9.302 13.309 1.00 67.31 97 TYR A C 1
ATOM 785 O O . TYR A 1 97 ? 0.465 -9.119 14.381 1.00 67.31 97 TYR A O 1
ATOM 793 N N . SER A 1 98 ? 0.563 -9.689 12.219 1.00 61.53 98 SER A N 1
ATOM 794 C CA . SER A 1 98 ? 2.017 -9.916 12.233 1.00 61.53 98 SER A CA 1
ATOM 795 C C . SER A 1 98 ? 2.821 -8.635 12.463 1.00 61.53 98 SER A C 1
ATOM 797 O O . SER A 1 98 ? 3.951 -8.692 12.936 1.00 61.53 98 SER A O 1
ATOM 799 N N . SER A 1 99 ? 2.263 -7.479 12.099 1.00 58.06 99 SER A N 1
ATOM 800 C CA . SER A 1 99 ? 2.935 -6.181 12.217 1.00 58.06 99 SER A CA 1
ATOM 801 C C . SER A 1 99 ? 2.779 -5.592 13.628 1.00 58.06 99 SER A C 1
ATOM 803 O O . SER A 1 99 ? 3.726 -5.020 14.158 1.00 58.06 99 SER A O 1
ATOM 805 N N . LEU A 1 100 ? 1.629 -5.821 14.274 1.00 58.16 100 LEU A N 1
ATOM 806 C CA . LEU A 1 100 ? 1.322 -5.410 15.650 1.00 58.16 100 LEU A CA 1
ATOM 807 C C . LEU A 1 100 ? 2.085 -6.207 16.721 1.00 58.16 100 LEU A C 1
ATOM 809 O O . LEU A 1 100 ? 2.385 -5.662 17.784 1.00 58.16 100 LEU A O 1
ATOM 813 N N . GLN A 1 101 ? 2.410 -7.483 16.458 1.00 55.94 101 GLN A N 1
ATOM 814 C CA . GLN A 1 101 ? 3.204 -8.312 17.386 1.00 55.94 101 GLN A CA 1
ATOM 815 C C . GLN A 1 101 ? 4.609 -7.748 17.565 1.00 55.94 101 GLN A C 1
ATOM 817 O O . GLN A 1 101 ? 5.131 -7.705 18.676 1.00 55.94 101 GLN A O 1
ATOM 822 N N . VAL A 1 102 ? 5.195 -7.270 16.470 1.00 51.88 102 VAL A N 1
ATOM 823 C CA . VAL A 1 102 ? 6.560 -6.740 16.450 1.00 51.88 102 VAL A CA 1
ATOM 824 C C . VAL A 1 102 ? 6.636 -5.367 17.119 1.00 51.88 102 VAL A C 1
ATOM 826 O O . VAL A 1 102 ? 7.634 -5.056 17.760 1.00 51.88 102 VAL A O 1
ATOM 829 N N . SER A 1 103 ? 5.580 -4.553 17.026 1.00 54.88 103 SER A N 1
ATOM 830 C CA . SER A 1 103 ? 5.563 -3.193 17.577 1.00 54.88 103 SER A CA 1
ATOM 831 C C . SER A 1 103 ? 5.159 -3.112 19.058 1.00 54.88 103 SER A C 1
ATOM 833 O O . SER A 1 103 ? 5.001 -2.009 19.584 1.00 54.88 103 SER A O 1
ATOM 835 N N . GLY A 1 104 ? 4.930 -4.245 19.741 1.00 53.09 104 GLY A N 1
ATOM 836 C CA . GLY A 1 104 ? 4.529 -4.281 21.157 1.00 53.09 104 GLY A CA 1
ATOM 837 C C . GLY A 1 104 ? 3.197 -3.573 21.449 1.00 53.09 104 GLY A C 1
ATOM 838 O O . GLY A 1 104 ? 2.881 -3.268 22.595 1.00 53.09 104 GLY A O 1
ATOM 839 N N . THR A 1 105 ? 2.398 -3.289 20.416 1.00 56.12 105 THR A N 1
ATOM 840 C CA . THR A 1 105 ? 1.190 -2.447 20.494 1.00 56.12 105 THR A CA 1
ATOM 841 C C . THR A 1 105 ? -0.062 -3.270 20.818 1.00 56.12 105 THR A C 1
ATOM 843 O O . THR A 1 105 ? -1.173 -2.903 20.453 1.00 56.12 105 THR A O 1
ATOM 846 N N . TYR A 1 106 ? 0.104 -4.392 21.520 1.00 51.84 106 TYR A N 1
ATOM 847 C CA . TYR A 1 106 ? -0.939 -5.396 21.768 1.00 51.84 106 TYR A CA 1
ATOM 848 C C . TYR A 1 106 ? -2.043 -4.972 22.760 1.00 51.84 106 TYR A C 1
ATOM 850 O O . TYR A 1 106 ? -2.868 -5.793 23.143 1.00 51.84 106 TYR A O 1
ATOM 858 N N . GLY A 1 107 ? -2.087 -3.700 23.171 1.00 52.91 107 GLY A N 1
ATOM 859 C CA . GLY A 1 107 ? -3.066 -3.192 24.141 1.00 52.91 107 GLY A CA 1
ATOM 860 C C . GLY A 1 107 ? -3.573 -1.770 23.884 1.00 52.91 107 GLY A C 1
ATOM 861 O O . GLY A 1 107 ? -4.213 -1.197 24.760 1.00 52.91 107 GLY A O 1
ATOM 862 N N . GLY A 1 108 ? -3.267 -1.171 22.726 1.00 62.34 108 GLY A N 1
ATOM 863 C CA . GLY A 1 108 ? -3.789 0.144 22.335 1.00 62.34 108 GLY A CA 1
ATOM 864 C C . GLY A 1 108 ? -5.009 0.028 21.421 1.00 62.34 108 GLY A C 1
ATOM 865 O O . GLY A 1 108 ? -5.103 -0.910 20.636 1.00 62.34 108 GLY A O 1
ATOM 866 N N . ASP A 1 109 ? -5.925 0.994 21.489 1.00 77.62 109 ASP A N 1
ATOM 867 C CA . ASP A 1 109 ? -7.064 1.077 20.570 1.00 77.62 109 ASP A CA 1
ATOM 868 C C . ASP A 1 109 ? -6.577 1.387 19.140 1.00 77.62 109 ASP A C 1
ATOM 870 O O . ASP A 1 109 ? -6.190 2.516 18.828 1.00 77.62 109 ASP A O 1
ATOM 874 N N . ILE A 1 110 ? -6.551 0.365 18.275 1.00 83.81 110 ILE A N 1
ATOM 875 C CA . ILE A 1 110 ? -6.079 0.448 16.880 1.00 83.81 110 ILE A CA 1
ATOM 876 C C . ILE A 1 110 ? -6.924 1.436 16.062 1.00 83.81 110 ILE A C 1
ATOM 878 O O . ILE A 1 110 ? -6.414 2.054 15.127 1.00 83.81 110 ILE A O 1
ATOM 882 N N . ASN A 1 111 ? -8.179 1.676 16.447 1.00 86.81 111 ASN A N 1
ATOM 883 C CA . ASN A 1 111 ? -9.033 2.646 15.766 1.00 86.81 111 ASN A CA 1
ATOM 884 C C . ASN A 1 111 ? -8.609 4.108 16.001 1.00 86.81 111 ASN A C 1
ATOM 886 O O . ASN A 1 111 ? -9.115 5.001 15.325 1.00 86.81 111 ASN A O 1
ATOM 890 N N . ARG A 1 112 ? -7.631 4.371 16.882 1.00 84.81 112 ARG A N 1
ATOM 891 C CA . ARG A 1 112 ? -6.979 5.690 17.014 1.00 84.81 112 ARG A CA 1
ATOM 892 C C . ARG A 1 112 ? -6.066 6.040 15.845 1.00 84.81 112 ARG A C 1
ATOM 894 O O . ARG A 1 112 ? -5.725 7.208 15.645 1.00 84.81 112 ARG A O 1
ATOM 901 N N . TYR A 1 113 ? -5.646 5.039 15.079 1.00 87.12 113 TYR A N 1
ATOM 902 C CA . TYR A 1 113 ? -4.918 5.264 13.846 1.00 87.12 113 TYR A CA 1
ATOM 903 C C . TYR A 1 113 ? -5.899 5.629 12.740 1.00 87.12 113 TYR A C 1
ATOM 905 O O . TYR A 1 113 ? -6.761 4.833 12.376 1.00 87.12 113 TYR A O 1
ATOM 913 N N . SER A 1 114 ? -5.768 6.839 12.205 1.00 88.00 114 SER A N 1
ATOM 914 C CA . SER A 1 114 ? -6.734 7.407 11.256 1.00 88.00 114 SER A CA 1
ATOM 915 C C . SER A 1 114 ? -6.138 7.707 9.884 1.00 88.00 114 SER A C 1
ATOM 917 O O . SER A 1 114 ? -6.875 8.017 8.946 1.00 88.00 114 SER A O 1
ATOM 919 N N . LEU A 1 115 ? -4.816 7.595 9.737 1.00 91.12 115 LEU A N 1
ATOM 920 C CA . LEU A 1 115 ? -4.110 7.846 8.487 1.00 91.12 115 LEU A CA 1
ATOM 921 C C . LEU A 1 115 ? -3.224 6.658 8.128 1.00 91.12 115 LEU A C 1
ATOM 923 O O . LEU A 1 115 ? -2.456 6.162 8.950 1.00 91.12 115 LEU A O 1
ATOM 927 N N . PHE A 1 116 ? -3.313 6.243 6.872 1.00 91.56 116 PHE A N 1
ATOM 928 C CA . PHE A 1 116 ? -2.445 5.250 6.266 1.00 91.56 116 PHE A CA 1
ATOM 929 C C . PHE A 1 116 ? -1.596 5.914 5.181 1.00 91.56 116 PHE A C 1
ATOM 931 O O . PHE A 1 116 ? -2.131 6.545 4.271 1.00 91.56 116 PHE A O 1
ATOM 938 N N . GLU A 1 117 ? -0.278 5.783 5.274 1.00 92.88 117 GLU A N 1
ATOM 939 C CA . GLU A 1 117 ? 0.677 6.221 4.257 1.00 92.88 117 GLU A CA 1
ATOM 940 C C . GLU A 1 117 ? 1.250 4.988 3.560 1.00 92.88 117 GLU A C 1
ATOM 942 O O . GLU A 1 117 ? 1.721 4.069 4.226 1.00 92.88 117 GLU A O 1
ATOM 947 N N . ALA A 1 118 ? 1.261 4.982 2.231 1.00 92.19 118 ALA A N 1
ATOM 948 C CA . ALA A 1 118 ? 2.093 4.069 1.457 1.00 92.19 118 ALA A CA 1
ATOM 949 C C . ALA A 1 118 ? 3.048 4.887 0.589 1.00 92.19 118 ALA A C 1
ATOM 951 O O . ALA A 1 118 ? 2.633 5.867 -0.024 1.00 92.19 118 ALA A O 1
ATOM 952 N N . SER A 1 119 ? 4.318 4.502 0.538 1.00 92.12 119 SER A N 1
ATOM 953 C CA . SER A 1 119 ? 5.331 5.147 -0.292 1.00 92.12 119 SER A CA 1
ATOM 954 C C . SER A 1 119 ? 6.207 4.129 -1.002 1.00 92.12 119 SER A C 1
ATOM 956 O O . SER A 1 119 ? 6.284 2.965 -0.601 1.00 92.12 119 SER A O 1
ATOM 958 N N . ILE A 1 120 ? 6.855 4.564 -2.080 1.00 89.19 120 ILE A N 1
ATOM 959 C CA . ILE A 1 120 ? 7.821 3.763 -2.827 1.00 89.19 120 ILE A CA 1
ATOM 960 C C . ILE A 1 120 ? 9.180 4.464 -2.827 1.00 89.19 120 ILE A C 1
ATOM 962 O O . ILE A 1 120 ? 9.283 5.656 -3.101 1.00 89.19 120 ILE A O 1
ATOM 966 N N . HIS A 1 121 ? 10.238 3.743 -2.466 1.00 85.56 121 HIS A N 1
ATOM 967 C CA . HIS A 1 121 ? 11.550 4.354 -2.267 1.00 85.56 121 HIS A CA 1
ATOM 968 C C . HIS A 1 121 ? 12.279 4.606 -3.593 1.00 85.56 121 HIS A C 1
ATOM 970 O O . HIS A 1 121 ? 12.501 3.669 -4.361 1.00 85.56 121 HIS A O 1
ATOM 976 N N . GLY A 1 122 ? 12.719 5.845 -3.841 1.00 75.31 122 GLY A N 1
ATOM 977 C CA . GLY A 1 122 ? 13.562 6.214 -4.991 1.00 75.31 122 GLY A CA 1
ATOM 978 C C . GLY A 1 122 ? 12.897 6.013 -6.359 1.00 75.31 122 GLY A C 1
ATOM 979 O O . GLY A 1 122 ? 13.586 5.801 -7.357 1.00 75.31 122 GLY A O 1
ATOM 980 N N . CYS A 1 123 ? 11.565 5.994 -6.392 1.00 76.12 123 CYS A N 1
ATOM 981 C CA . CYS A 1 123 ? 10.751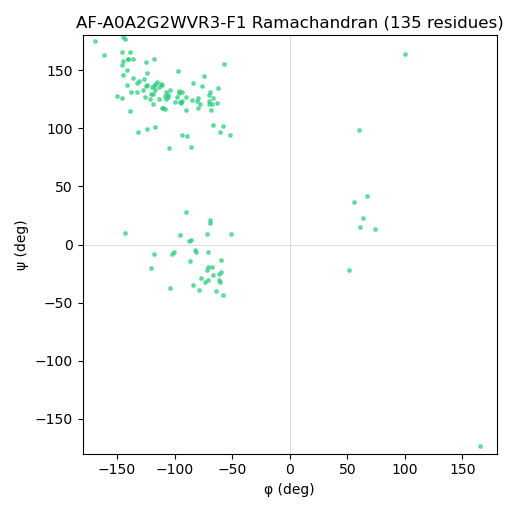 5.850 -7.591 1.00 76.12 123 CYS A CA 1
ATOM 982 C C . CYS A 1 123 ? 9.530 6.767 -7.465 1.00 76.12 123 CYS A C 1
ATOM 984 O O . CYS A 1 123 ? 9.012 6.959 -6.371 1.00 76.12 123 CYS A O 1
ATOM 986 N N . ILE A 1 124 ? 9.014 7.261 -8.589 1.00 78.19 124 ILE A N 1
ATOM 987 C CA . ILE A 1 124 ? 7.694 7.898 -8.626 1.00 78.19 124 ILE A CA 1
ATOM 988 C C . ILE A 1 124 ? 6.688 6.841 -9.073 1.00 78.19 124 ILE A C 1
ATOM 990 O O . ILE A 1 124 ? 6.915 6.115 -10.050 1.00 78.19 124 ILE A O 1
ATOM 994 N N . ALA A 1 125 ? 5.575 6.735 -8.356 1.00 79.94 125 ALA A N 1
ATOM 995 C CA . ALA A 1 125 ? 4.454 5.923 -8.788 1.00 79.94 125 ALA A CA 1
ATOM 996 C C . ALA A 1 125 ? 3.464 6.803 -9.552 1.00 79.94 125 ALA A C 1
ATOM 998 O O . ALA A 1 125 ? 3.081 7.883 -9.114 1.00 79.94 125 ALA A O 1
ATOM 999 N N . ARG A 1 126 ? 3.052 6.333 -10.728 1.00 82.19 126 ARG A N 1
ATOM 1000 C CA . ARG A 1 126 ? 2.069 7.011 -11.579 1.00 82.19 126 ARG A CA 1
ATOM 1001 C C . ARG A 1 126 ? 0.644 6.816 -11.066 1.00 82.19 126 ARG A C 1
ATOM 1003 O O . ARG A 1 126 ? -0.238 7.621 -11.350 1.00 82.19 126 ARG A O 1
ATOM 1010 N N . GLN A 1 127 ? 0.407 5.695 -10.397 1.00 86.56 127 GLN A N 1
ATOM 1011 C CA . GLN A 1 127 ? -0.885 5.325 -9.844 1.00 86.56 127 GLN A CA 1
ATOM 1012 C C . GLN A 1 127 ? -0.672 4.583 -8.537 1.00 86.56 127 GLN A C 1
ATOM 1014 O O . GLN A 1 127 ? 0.275 3.801 -8.417 1.00 86.56 127 GLN A O 1
ATOM 1019 N N . TRP A 1 128 ? -1.597 4.796 -7.609 1.00 88.88 128 TRP A N 1
ATOM 1020 C CA . TRP A 1 128 ? -1.646 4.131 -6.322 1.00 88.88 128 TRP A CA 1
ATOM 1021 C C . TRP A 1 128 ? -3.002 3.458 -6.115 1.00 88.88 128 TRP A C 1
ATOM 1023 O O . TRP A 1 128 ? -4.025 3.797 -6.707 1.00 88.88 128 TRP A O 1
ATOM 1033 N N . GLY A 1 129 ? -3.004 2.467 -5.247 1.00 89.31 129 GLY A N 1
ATOM 1034 C CA . GLY A 1 129 ? -4.173 1.725 -4.842 1.00 89.31 129 GLY A CA 1
ATOM 1035 C C . GLY A 1 129 ? -3.959 1.252 -3.423 1.00 89.31 129 GLY A C 1
ATOM 1036 O O . GLY A 1 129 ? -2.933 0.647 -3.133 1.00 89.31 129 GLY A O 1
ATOM 1037 N N . VAL A 1 130 ? -4.916 1.538 -2.550 1.00 89.94 130 VAL A N 1
ATOM 1038 C CA . VAL A 1 130 ? -4.944 1.008 -1.189 1.00 89.94 130 VAL A CA 1
ATOM 1039 C C . VAL A 1 130 ? -6.347 0.488 -0.943 1.00 89.94 130 VAL A C 1
ATOM 1041 O O . VAL A 1 130 ? -7.321 1.188 -1.231 1.00 89.94 130 VAL A O 1
ATOM 1044 N N . HIS A 1 131 ? -6.439 -0.734 -0.433 1.00 90.81 131 HIS A N 1
ATOM 1045 C CA . HIS A 1 131 ? -7.696 -1.369 -0.060 1.00 90.81 131 HIS A CA 1
ATOM 1046 C C . HIS A 1 131 ? -7.558 -2.061 1.297 1.00 90.81 131 HIS A C 1
ATOM 1048 O O . HIS A 1 131 ? -6.498 -2.604 1.622 1.00 90.81 131 HIS A O 1
ATOM 1054 N N . LEU A 1 132 ? -8.622 -2.005 2.096 1.00 91.75 132 LEU A N 1
ATOM 1055 C CA . LEU A 1 132 ? -8.708 -2.663 3.397 1.00 91.75 132 LEU A CA 1
ATOM 1056 C C . LEU A 1 132 ? -9.360 -4.024 3.180 1.00 91.75 132 LEU A C 1
ATOM 1058 O O . LEU A 1 132 ? -10.456 -4.077 2.641 1.00 91.75 132 LEU A O 1
ATOM 1062 N N . ILE A 1 133 ? -8.687 -5.097 3.584 1.00 92.00 133 ILE A N 1
ATOM 1063 C CA . ILE A 1 133 ? -9.166 -6.466 3.386 1.00 92.00 133 ILE A CA 1
ATOM 1064 C C . ILE A 1 133 ? -9.843 -6.948 4.665 1.00 92.00 133 ILE A C 1
ATOM 1066 O O . ILE A 1 133 ? -9.225 -6.929 5.736 1.00 92.00 133 ILE A O 1
ATOM 1070 N N . TYR A 1 134 ? -11.075 -7.431 4.534 1.00 90.69 134 TYR A N 1
ATOM 1071 C CA . TYR A 1 134 ? -11.842 -8.075 5.599 1.00 90.69 134 TYR A CA 1
ATOM 1072 C C . TYR A 1 134 ? -12.156 -9.530 5.225 1.00 90.69 134 TYR A C 1
ATOM 1074 O O . TYR A 1 134 ? -12.091 -9.900 4.061 1.00 90.69 134 TYR A O 1
ATOM 1082 N N . GLU A 1 135 ? -12.467 -10.363 6.215 1.00 87.94 135 GLU A N 1
ATOM 1083 C CA . GLU A 1 135 ? -12.783 -11.789 6.030 1.00 87.94 135 GLU A CA 1
ATOM 1084 C C . GLU A 1 135 ? -14.004 -12.054 5.146 1.00 87.94 135 GLU A C 1
ATOM 1086 O O . GLU A 1 135 ? -14.047 -13.065 4.455 1.00 87.94 135 G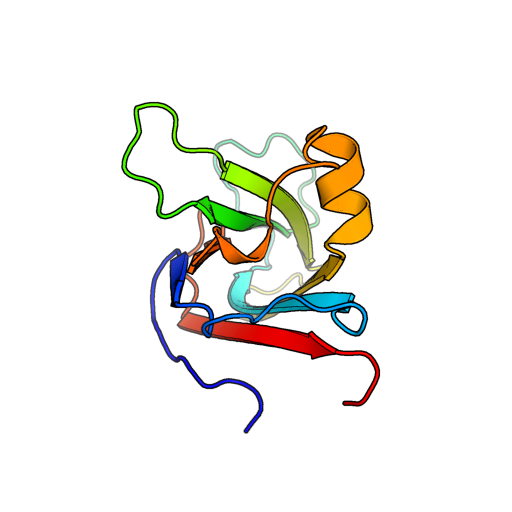LU A O 1
ATOM 1091 N N . ASP A 1 136 ? -14.978 -11.146 5.187 1.00 80.06 136 ASP A N 1
ATOM 1092 C CA . ASP A 1 136 ? -16.287 -11.313 4.552 1.00 80.06 136 ASP A CA 1
ATOM 1093 C C . ASP A 1 136 ? -16.370 -10.681 3.146 1.00 80.06 136 ASP A C 1
ATOM 1095 O O . ASP A 1 136 ? -17.469 -10.563 2.598 1.00 80.06 136 ASP A O 1
ATOM 1099 N N . GLU A 1 137 ? -15.244 -10.217 2.590 1.00 64.44 137 GLU A N 1
ATOM 1100 C CA . GLU A 1 137 ? -15.156 -9.673 1.221 1.00 64.44 137 GLU A CA 1
ATOM 1101 C C . GLU A 1 137 ? -14.826 -10.732 0.161 1.00 64.44 137 GLU A C 1
ATOM 1103 O O . GLU A 1 137 ? -14.037 -11.663 0.444 1.00 64.44 137 GLU A O 1
#

Secondary structure (DSSP, 8-state):
----B---BSEEEEEPPTT---TTEEEEEEEEEEEE-S----TT--S-TT-EEEEEEEEEEE---SSS--EEEEEEEEEE--SS-EEEEEEEEEEHHHHHHHTT-TTS-GGGEEEEEEEETTS-EEEEEEEEEETT-

Foldseek 3Di:
DQFDWQDFFQKDKDFADQPNDDPFWFFKKKKFKWKWAQQPDPVPPPDDSQKTKWKKKKWFWFPDPPDDTDIQIDIDIDIDRHNDTDIDMDIDTDTVVVSCVVSVVVPDDSSRRGMMMIGIPPITTRGMGMDTDGNVD

Sequence (137 aa):
MWFKHQIVDEKILFKLPINWYNDKFKGFAICCVTLMGAGVCRADAMLSEKYDYTFIKAKLLCSDHLKDLRVIEKECKVGTASRTYGWCVCFAYIPLYSSLQVSGTYGGDINRYSLFEASIHGCIARQWGVHLIYEDE

Organism: Capsicum annuum (NCBI:txid4072)

Radius of gyration: 16.36 Å; Cα contacts (8 Å, |Δi|>4): 290; chains: 1; bounding box: 43×27×44 Å

Mean predicted aligned error: 9.23 Å